Protein AF-C5T894-F1 (afdb_monomer)

Foldseek 3Di:
DDDDDDDDDDDDDDDDDDDDDDDDDPDPDDDDDDDDDDDDDDDDDPDPPPPPPPPFDWDFLVRLCVVPVVDDSVNVVVLVVQQAWDWDDDDPNDTDIDHGLPLVVQWDDDPPTIIGRPVSNVVSVVVVVVVVVVVVD

Organism: NCBI:txid573060

Solvent-accessible surface area (backbone atoms only — not comparable to full-atom values): 9338 Å² total; per-residue (Å²): 141,83,89,79,84,82,86,81,80,84,82,78,86,7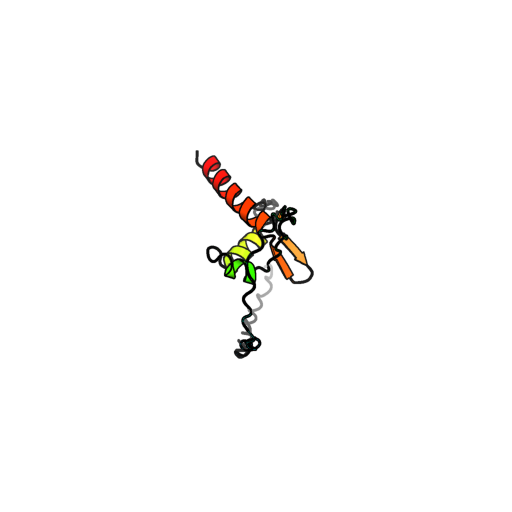9,86,78,78,88,78,88,78,76,94,81,88,83,88,88,84,87,79,84,86,87,83,80,94,77,93,77,85,90,74,91,72,89,68,82,74,73,82,71,75,80,78,84,54,72,30,40,57,67,56,44,22,70,76,41,70,92,39,49,53,67,56,50,51,52,51,60,66,40,15,49,69,41,80,44,83,66,58,95,86,46,83,44,74,43,79,37,74,68,53,48,80,29,50,46,78,58,88,96,44,59,32,34,33,54,66,54,45,52,58,49,52,60,50,49,62,51,53,58,52,64,77,73,109

Structure (mmCIF, N/CA/C/O backbone):
data_AF-C5T894-F1
#
_entry.id   AF-C5T894-F1
#
loop_
_atom_site.group_PDB
_atom_site.id
_atom_site.type_symbol
_atom_site.label_atom_id
_atom_site.label_alt_id
_atom_site.label_comp_id
_atom_site.label_asym_id
_atom_site.label_entity_id
_atom_site.label_seq_id
_atom_site.pdbx_PDB_ins_code
_atom_site.Cartn_x
_atom_site.Cartn_y
_atom_site.Cartn_z
_atom_site.occupancy
_atom_site.B_iso_or_equiv
_atom_site.auth_seq_id
_atom_site.auth_comp_id
_atom_site.auth_asym_id
_atom_site.auth_atom_id
_atom_site.pdbx_PDB_model_num
ATOM 1 N N . MET A 1 1 ? 51.695 -33.304 -17.387 1.00 47.47 1 MET A N 1
ATOM 2 C CA . MET A 1 1 ? 51.042 -33.736 -16.132 1.00 47.47 1 MET A CA 1
ATOM 3 C C . MET A 1 1 ? 50.832 -32.488 -15.284 1.00 47.47 1 MET A C 1
ATOM 5 O O . MET A 1 1 ? 51.816 -31.880 -14.890 1.0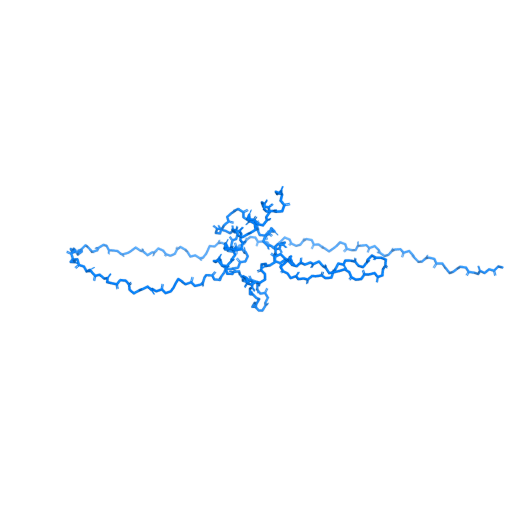0 47.47 1 MET A O 1
ATOM 9 N N . LYS A 1 2 ? 49.590 -32.013 -15.137 1.00 59.84 2 LYS A N 1
ATOM 10 C CA . LYS A 1 2 ? 49.247 -30.824 -14.337 1.00 59.84 2 LYS A CA 1
ATOM 11 C C . LYS A 1 2 ? 48.233 -31.264 -13.280 1.00 59.84 2 LYS A C 1
ATOM 13 O O . LYS A 1 2 ? 47.207 -31.837 -13.633 1.00 59.84 2 LYS A O 1
ATOM 18 N N . ASN A 1 3 ? 48.597 -31.071 -12.016 1.00 59.25 3 ASN A N 1
ATOM 19 C CA . ASN A 1 3 ? 47.867 -31.507 -10.827 1.00 59.25 3 ASN A CA 1
ATOM 20 C C . ASN A 1 3 ? 46.532 -30.761 -10.676 1.00 59.25 3 ASN A C 1
ATOM 22 O O . ASN A 1 3 ? 46.499 -29.535 -10.754 1.00 59.25 3 ASN A O 1
ATOM 26 N N . PHE A 1 4 ? 45.459 -31.504 -10.403 1.00 64.94 4 PHE A N 1
ATOM 27 C CA . PHE A 1 4 ? 44.174 -30.976 -9.939 1.00 64.94 4 PHE A CA 1
ATOM 28 C C . PHE A 1 4 ? 44.140 -31.018 -8.401 1.00 64.94 4 PHE A C 1
ATOM 30 O O . PHE A 1 4 ? 44.443 -32.074 -7.842 1.00 64.94 4 PHE A O 1
ATOM 37 N N . PRO A 1 5 ? 43.781 -29.932 -7.691 1.00 69.62 5 PRO A N 1
ATOM 38 C CA . PRO A 1 5 ? 43.542 -30.011 -6.255 1.00 69.62 5 PRO A CA 1
ATOM 39 C C . PRO A 1 5 ? 42.190 -30.672 -5.948 1.00 69.62 5 PRO A C 1
ATOM 41 O O . PRO A 1 5 ? 41.197 -30.474 -6.649 1.00 69.62 5 PRO A O 1
ATOM 44 N N . ALA A 1 6 ? 42.194 -31.476 -4.886 1.00 63.34 6 ALA A N 1
ATOM 45 C CA . ALA A 1 6 ? 41.097 -32.313 -4.425 1.00 63.34 6 ALA A CA 1
ATOM 46 C C . ALA A 1 6 ? 39.875 -31.515 -3.936 1.00 63.34 6 ALA A C 1
ATOM 48 O O . ALA A 1 6 ? 39.988 -30.466 -3.304 1.00 63.34 6 ALA A O 1
ATOM 49 N N . ILE A 1 7 ? 38.701 -32.075 -4.223 1.00 58.69 7 ILE A N 1
ATOM 50 C CA . ILE A 1 7 ? 37.374 -31.621 -3.806 1.00 58.69 7 ILE A CA 1
ATOM 51 C C . ILE A 1 7 ? 37.174 -31.980 -2.326 1.00 58.69 7 ILE A C 1
ATOM 53 O O . ILE A 1 7 ? 37.214 -33.156 -1.968 1.00 58.69 7 ILE A O 1
ATOM 57 N N . SER A 1 8 ? 36.926 -30.984 -1.474 1.00 67.38 8 SER A N 1
ATOM 58 C CA . SER A 1 8 ? 36.488 -31.205 -0.088 1.00 67.38 8 SER A CA 1
ATOM 59 C C . SER A 1 8 ? 34.987 -31.533 -0.029 1.00 67.38 8 SER A C 1
ATOM 61 O O . SER A 1 8 ? 34.207 -30.911 -0.757 1.00 67.38 8 SER A O 1
ATOM 63 N N . PRO A 1 9 ? 34.549 -32.471 0.833 1.00 62.12 9 PRO A N 1
ATOM 64 C CA . PRO A 1 9 ? 33.152 -32.880 0.925 1.00 62.12 9 PRO A CA 1
ATOM 65 C C . PRO A 1 9 ? 32.267 -31.882 1.685 1.00 62.12 9 PRO A C 1
ATOM 67 O O . PRO A 1 9 ? 32.702 -31.148 2.573 1.00 62.12 9 PRO A O 1
ATOM 70 N N . ALA A 1 10 ? 30.989 -31.910 1.307 1.00 57.84 10 ALA A N 1
ATOM 71 C CA . ALA A 1 10 ? 29.885 -31.117 1.822 1.00 57.84 10 ALA A CA 1
ATOM 72 C C . ALA A 1 10 ? 29.720 -31.211 3.349 1.00 57.84 10 ALA A C 1
ATOM 74 O O . ALA A 1 10 ? 29.626 -32.301 3.913 1.00 57.84 10 ALA A O 1
ATOM 75 N N . VAL A 1 11 ? 29.597 -30.053 4.004 1.00 56.09 11 VAL A N 1
ATOM 76 C CA . VAL A 1 11 ? 29.178 -29.970 5.406 1.00 56.09 11 VAL A CA 1
ATOM 77 C C . VAL A 1 11 ? 27.653 -29.943 5.464 1.00 56.09 11 VAL A C 1
ATOM 79 O O . VAL A 1 11 ? 26.983 -29.112 4.853 1.00 56.09 11 VAL A O 1
ATOM 82 N N . HIS A 1 12 ? 27.144 -30.922 6.197 1.00 52.75 12 HIS A N 1
ATOM 83 C CA . HIS A 1 12 ? 25.755 -31.275 6.406 1.00 52.75 12 HIS A CA 1
ATOM 84 C C . HIS A 1 12 ? 24.927 -30.126 7.003 1.00 52.75 12 HIS A C 1
ATOM 86 O O . HIS A 1 12 ? 25.318 -29.469 7.968 1.00 52.75 12 HIS A O 1
ATOM 92 N N . LEU A 1 13 ? 23.737 -29.942 6.434 1.00 55.44 13 LEU A N 1
ATOM 93 C CA . LEU A 1 13 ? 22.672 -29.060 6.894 1.00 55.44 13 LEU A CA 1
ATOM 94 C C . LEU A 1 13 ? 22.281 -29.444 8.335 1.00 55.44 13 LEU A C 1
ATOM 96 O O . LEU A 1 13 ? 21.774 -30.544 8.571 1.00 55.44 13 LEU A O 1
ATOM 100 N N . SER A 1 14 ? 22.518 -28.566 9.313 1.00 51.84 14 SER A N 1
ATOM 101 C CA . SER A 1 14 ? 22.000 -28.756 10.669 1.00 51.84 14 SER A CA 1
ATOM 102 C C . SER A 1 14 ? 20.593 -28.165 10.768 1.00 51.84 14 SER A C 1
ATOM 104 O O . SER A 1 14 ? 20.362 -26.956 10.751 1.00 51.84 14 SER A O 1
ATOM 106 N N . SER A 1 15 ? 19.629 -29.080 10.835 1.00 57.22 15 SER A N 1
ATOM 107 C CA . SER A 1 15 ? 18.243 -28.851 11.233 1.00 57.22 15 SER A CA 1
ATOM 108 C C . SER A 1 15 ? 18.199 -28.114 12.573 1.00 57.22 15 SER A C 1
ATOM 110 O O . SER A 1 15 ? 18.483 -28.709 13.614 1.00 57.22 15 SER A O 1
ATOM 112 N N . ARG A 1 16 ? 17.808 -26.834 12.567 1.00 44.84 16 ARG A N 1
ATOM 113 C CA . ARG A 1 16 ? 17.480 -26.118 13.802 1.00 44.84 16 ARG A CA 1
ATOM 114 C C . ARG A 1 16 ? 15.990 -26.244 14.097 1.00 44.84 16 ARG A C 1
ATOM 116 O O . ARG A 1 16 ? 15.130 -25.901 13.291 1.00 44.84 16 ARG A O 1
ATOM 123 N N . CYS A 1 17 ? 15.755 -26.806 15.270 1.00 42.41 17 CYS A N 1
ATOM 124 C CA . CYS A 1 17 ? 14.506 -27.243 15.855 1.00 42.41 17 CYS A CA 1
ATOM 125 C C . CYS A 1 17 ? 13.371 -26.213 15.775 1.00 42.41 17 CYS A C 1
ATOM 127 O O . CYS A 1 17 ? 13.531 -25.039 16.105 1.00 42.41 17 CYS A O 1
ATOM 129 N N . ARG A 1 18 ? 12.193 -26.726 15.411 1.00 46.78 18 ARG A N 1
ATOM 130 C CA . ARG A 1 18 ? 10.879 -26.126 15.644 1.00 46.78 18 ARG A CA 1
ATOM 131 C C . ARG A 1 18 ? 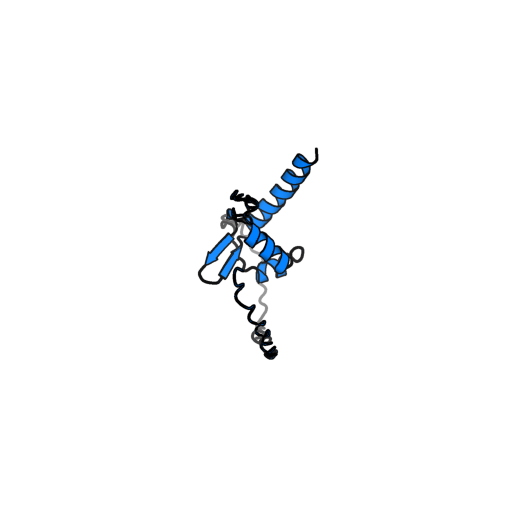10.662 -26.034 17.157 1.00 46.78 18 ARG A C 1
ATOM 133 O O . ARG A 1 18 ? 10.513 -27.064 17.806 1.00 46.78 18 ARG A O 1
ATOM 140 N N . THR A 1 19 ? 10.621 -24.833 17.718 1.00 51.88 19 THR A N 1
ATOM 141 C CA . THR A 1 19 ? 10.041 -24.622 19.047 1.00 51.88 19 THR A CA 1
ATOM 142 C C . THR A 1 19 ? 8.588 -24.200 18.879 1.00 51.88 19 THR A C 1
ATOM 144 O O . THR A 1 19 ? 8.273 -23.119 18.386 1.00 51.88 19 THR A O 1
ATOM 147 N N . ALA A 1 20 ? 7.689 -25.109 19.254 1.00 51.38 20 ALA A N 1
ATOM 148 C CA . ALA A 1 20 ? 6.281 -24.825 19.462 1.00 51.38 20 ALA A CA 1
ATOM 149 C C . ALA A 1 20 ? 6.150 -23.928 20.703 1.00 51.38 20 ALA A C 1
ATOM 151 O O . ALA A 1 20 ? 6.338 -24.375 21.831 1.00 51.38 20 ALA A O 1
ATOM 152 N N . GLY A 1 21 ? 5.888 -22.641 20.482 1.00 46.03 21 GLY A N 1
ATOM 153 C CA . GLY A 1 21 ? 5.642 -21.653 21.528 1.00 46.03 21 GLY A CA 1
ATOM 154 C C . GLY A 1 21 ? 4.152 -21.378 21.669 1.00 46.03 21 GLY A C 1
ATOM 155 O O . GLY A 1 21 ? 3.639 -20.473 21.025 1.00 46.03 21 GLY A O 1
ATOM 156 N N . SER A 1 22 ? 3.506 -22.223 22.470 1.00 50.91 22 SER A N 1
ATOM 157 C CA . SER A 1 22 ? 2.335 -21.992 23.322 1.00 50.91 22 SER A CA 1
ATOM 158 C C . SER A 1 22 ? 1.371 -20.846 22.972 1.00 50.91 22 SER A C 1
ATOM 160 O O . SER A 1 22 ? 1.668 -19.657 23.087 1.00 50.91 22 SER A O 1
ATOM 162 N N . SER A 1 23 ? 0.145 -21.257 22.661 1.00 57.06 23 SER A N 1
ATOM 163 C CA . SER A 1 23 ? -1.080 -20.471 22.712 1.00 57.06 23 SER A CA 1
ATOM 164 C C . SER A 1 23 ? -1.331 -19.905 24.114 1.00 57.06 23 SER A C 1
ATOM 166 O O . SER A 1 23 ? -1.643 -20.668 25.023 1.00 57.06 23 SER A O 1
ATOM 168 N N . ALA A 1 24 ? -1.269 -18.584 24.278 1.00 58.44 24 ALA A N 1
ATOM 169 C CA . ALA A 1 24 ? -1.968 -17.867 25.353 1.00 58.44 24 ALA A CA 1
ATOM 170 C C . ALA A 1 24 ? -1.854 -16.344 25.161 1.00 58.44 24 ALA A C 1
ATOM 172 O O . ALA A 1 24 ? -1.178 -15.670 25.928 1.00 58.44 24 ALA A O 1
ATOM 173 N N . PHE A 1 25 ? -2.488 -15.777 24.132 1.00 46.69 25 PHE A N 1
ATOM 174 C CA . PHE A 1 25 ? -2.652 -14.313 24.043 1.00 46.69 25 PHE A CA 1
ATOM 175 C C . PHE A 1 25 ? -4.033 -13.889 23.521 1.00 46.69 25 PHE A C 1
ATOM 177 O O . PHE A 1 25 ? -4.200 -12.822 22.943 1.00 46.69 25 PHE A O 1
ATOM 184 N N . PHE A 1 26 ? -5.050 -14.713 23.771 1.00 49.22 26 PHE A N 1
ATOM 185 C CA . PHE A 1 26 ? -6.445 -14.286 23.736 1.00 49.22 26 PHE A CA 1
ATOM 186 C C . PHE A 1 26 ? -7.001 -14.441 25.140 1.00 49.22 26 PHE A C 1
ATOM 188 O O . PHE A 1 26 ? -7.149 -15.572 25.591 1.00 49.22 26 PHE A O 1
ATOM 195 N N . SER A 1 27 ? -7.241 -13.319 25.822 1.00 53.56 27 SER A N 1
ATOM 196 C CA . SER A 1 27 ? -8.302 -13.104 26.827 1.00 53.56 27 SER A CA 1
ATOM 197 C C . SER A 1 27 ? -7.963 -11.881 27.675 1.00 53.56 27 SER A C 1
ATOM 199 O O . SER A 1 27 ? -7.746 -11.972 28.879 1.00 53.56 27 SER A O 1
ATOM 201 N N . PHE A 1 28 ? -7.897 -10.706 27.054 1.00 57.28 28 PHE A N 1
AT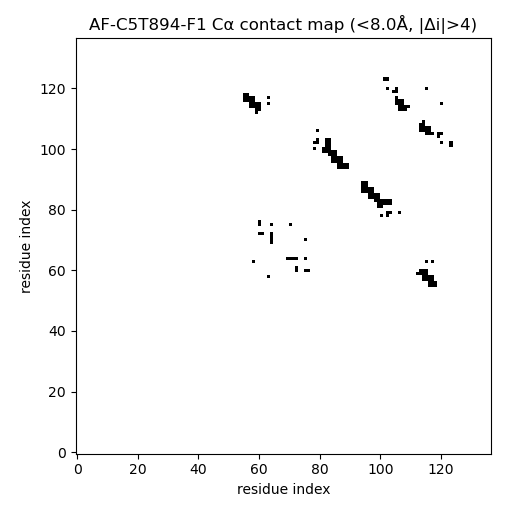OM 202 C CA . PHE A 1 28 ? -7.944 -9.473 27.829 1.00 57.28 28 PHE A CA 1
ATOM 203 C C . PHE A 1 28 ? -8.680 -8.402 27.041 1.00 57.28 28 PHE A C 1
ATOM 205 O O . PHE A 1 28 ? -8.067 -7.683 26.260 1.00 57.28 28 PHE A O 1
ATOM 212 N N . LEU A 1 29 ? -10.009 -8.393 27.204 1.00 60.22 29 LEU A N 1
ATOM 213 C CA . LEU A 1 29 ? -10.908 -7.227 27.256 1.00 60.22 29 LEU A CA 1
ATOM 214 C C . LEU A 1 29 ? -12.346 -7.662 26.929 1.00 60.22 29 LEU A C 1
ATOM 216 O O . LEU A 1 29 ? -12.885 -7.379 25.866 1.00 60.22 29 LEU A O 1
ATOM 220 N N . GLN A 1 30 ? -12.995 -8.319 27.888 1.00 55.03 30 GLN A N 1
ATOM 221 C CA . GLN A 1 30 ? -14.445 -8.208 28.048 1.00 55.03 30 GLN A CA 1
ATOM 222 C C . GLN A 1 30 ? -14.721 -7.831 29.500 1.00 55.03 30 GLN A C 1
ATOM 224 O O . GLN A 1 30 ? -15.081 -8.655 30.334 1.00 55.03 30 GLN A O 1
ATOM 229 N N . LYS A 1 31 ? -14.481 -6.555 29.816 1.00 46.97 31 LYS A N 1
ATOM 230 C CA . LYS A 1 31 ? -15.061 -5.928 31.001 1.00 46.97 31 LYS A CA 1
ATOM 231 C C . LYS A 1 31 ? -16.328 -5.218 30.531 1.00 46.97 31 LYS A C 1
ATOM 233 O O . LYS A 1 31 ? -16.275 -4.242 29.792 1.00 46.97 31 LYS A O 1
ATOM 238 N N . THR A 1 32 ? -17.448 -5.800 30.924 1.00 53.91 32 THR A N 1
ATOM 239 C CA . THR A 1 32 ? -18.824 -5.348 30.737 1.00 53.91 32 THR A CA 1
ATOM 240 C C . THR A 1 32 ? -19.015 -3.899 31.183 1.00 53.91 32 THR A C 1
ATOM 242 O O . THR A 1 32 ? -18.705 -3.572 32.329 1.00 53.91 32 THR A O 1
ATOM 245 N N . ASN A 1 33 ? -19.583 -3.058 30.318 1.00 54.56 33 ASN A N 1
ATOM 246 C CA . ASN A 1 33 ? -20.108 -1.750 30.697 1.00 54.56 33 ASN A CA 1
ATOM 247 C C . ASN A 1 33 ? -21.639 -1.808 30.578 1.00 54.56 33 ASN A C 1
ATOM 249 O O . ASN A 1 33 ? -22.186 -1.695 29.485 1.00 54.56 33 ASN A O 1
ATOM 253 N N . GLN A 1 34 ? -22.308 -2.100 31.697 1.00 60.03 34 GLN A N 1
ATOM 254 C CA . GLN A 1 34 ? -23.765 -2.091 31.832 1.00 60.03 34 GLN A CA 1
ATOM 255 C C . GLN A 1 34 ? -24.165 -1.057 32.885 1.00 60.03 34 GLN A C 1
ATOM 257 O O . GLN A 1 34 ? -24.163 -1.387 34.063 1.00 60.03 34 GLN A O 1
ATOM 262 N N . LEU A 1 35 ? -24.513 0.152 32.445 1.00 50.50 35 LEU A N 1
ATOM 263 C CA . LEU A 1 35 ? -25.388 1.148 33.088 1.00 50.50 35 LEU A CA 1
ATOM 264 C C . LEU A 1 35 ? -25.836 2.037 31.912 1.00 50.50 35 LEU A C 1
ATOM 266 O O . LEU A 1 35 ? -24.991 2.532 31.179 1.00 50.50 35 LEU A O 1
ATOM 270 N N . GLY A 1 36 ? -27.100 2.169 31.531 1.00 45.94 36 GLY A N 1
ATOM 271 C CA . GLY A 1 36 ? -28.269 2.525 32.322 1.00 45.94 36 GLY A CA 1
ATOM 272 C C . GLY A 1 36 ? -29.035 3.530 31.456 1.00 45.94 36 GLY A C 1
ATOM 273 O O . GLY A 1 36 ? -28.508 4.592 31.131 1.00 45.94 36 GLY A O 1
ATOM 274 N N . GLY A 1 37 ? -30.219 3.145 30.982 1.00 54.16 37 GLY A N 1
ATOM 275 C CA . GLY A 1 37 ? -31.022 3.956 30.073 1.00 54.16 37 GLY A CA 1
ATOM 276 C C . GLY A 1 37 ? -31.582 5.203 30.754 1.00 54.16 37 GLY A C 1
ATOM 277 O O . GLY A 1 37 ? -32.150 5.125 31.842 1.00 54.16 37 GLY A O 1
ATOM 278 N N . ARG A 1 38 ? -31.473 6.341 30.071 1.00 46.31 38 ARG A N 1
ATOM 279 C CA . ARG A 1 38 ? -32.303 7.521 30.303 1.00 46.31 38 ARG A CA 1
ATOM 280 C C . ARG A 1 38 ? -32.755 8.042 28.944 1.00 46.31 38 ARG A C 1
ATOM 282 O O . ARG A 1 38 ? -31.935 8.475 28.141 1.00 46.31 38 ARG A O 1
ATOM 289 N N . ALA A 1 39 ? -34.051 7.916 28.680 1.00 54.22 39 ALA A N 1
ATOM 290 C CA . ALA A 1 39 ? -34.705 8.535 27.540 1.00 54.22 39 ALA A CA 1
ATOM 291 C C . ALA A 1 39 ? -34.919 10.023 27.850 1.00 54.22 39 ALA A C 1
ATOM 293 O O . ALA A 1 39 ? -35.482 10.352 28.891 1.00 54.22 39 ALA A O 1
ATOM 294 N N . GLU A 1 40 ? -34.482 10.898 26.948 1.00 59.84 40 GLU A N 1
ATOM 295 C CA . GLU A 1 40 ? -34.839 12.319 26.917 1.00 59.84 40 GLU A CA 1
ATOM 296 C C . GLU A 1 40 ? -35.345 12.647 25.494 1.00 59.84 40 GLU A C 1
ATOM 298 O O . GLU A 1 40 ? -34.798 12.118 24.517 1.00 59.84 40 GLU A O 1
ATOM 303 N N . PRO A 1 41 ? -36.420 13.445 25.360 1.00 62.12 41 PRO A N 1
ATOM 304 C CA . PRO A 1 41 ? -37.131 13.661 24.104 1.00 62.12 41 PRO A CA 1
ATOM 305 C C . PRO A 1 41 ? -36.411 14.607 23.133 1.00 62.12 41 PRO A C 1
ATOM 307 O O . PRO A 1 41 ? -35.764 15.585 23.507 1.00 62.12 41 PRO A O 1
ATOM 310 N N . ALA A 1 42 ? -36.588 14.293 21.849 1.00 59.09 42 ALA A N 1
ATOM 311 C CA . ALA A 1 42 ? -35.999 14.945 20.691 1.00 59.09 42 ALA A CA 1
ATOM 312 C C . ALA A 1 42 ? -36.294 16.453 20.624 1.00 59.09 42 ALA A C 1
ATOM 314 O O . ALA A 1 42 ? -37.427 16.871 20.395 1.00 59.09 42 ALA A O 1
ATOM 315 N N . THR A 1 43 ? -35.239 17.262 20.719 1.00 43.97 43 THR A N 1
ATOM 316 C CA . THR A 1 43 ? -35.223 18.620 20.167 1.00 43.97 43 THR A CA 1
ATOM 317 C C . THR A 1 43 ? -34.333 18.597 18.932 1.00 43.97 43 THR A C 1
ATOM 319 O O . THR A 1 43 ? -33.132 18.328 19.016 1.00 43.97 43 THR A O 1
ATOM 322 N N . ALA A 1 44 ? -34.957 18.803 17.771 1.00 56.47 44 ALA A N 1
ATOM 323 C CA . ALA A 1 44 ? -34.322 18.799 16.462 1.00 56.47 44 ALA A CA 1
ATOM 324 C C . ALA A 1 44 ? -33.175 19.818 16.419 1.00 56.47 44 ALA A C 1
ATOM 326 O O . ALA A 1 44 ? -33.387 21.025 16.330 1.00 56.47 44 ALA A O 1
ATOM 327 N N . SER A 1 45 ? -31.950 19.304 16.499 1.00 56.06 45 SER A N 1
ATOM 328 C CA . SER A 1 45 ? -30.730 20.075 16.306 1.00 56.06 45 SER A CA 1
ATOM 329 C C . SER A 1 45 ? -30.332 19.924 14.845 1.00 56.06 45 SER A C 1
ATOM 331 O O . SER A 1 45 ? -29.826 18.881 14.437 1.00 56.06 45 SER A O 1
ATOM 333 N N . THR A 1 46 ? -30.591 20.954 14.042 1.00 57.97 46 THR A N 1
ATOM 334 C CA . THR A 1 46 ? -29.993 21.104 12.711 1.00 57.97 46 THR A CA 1
ATOM 335 C C . THR A 1 46 ? -28.499 21.349 12.908 1.00 57.97 46 THR A C 1
ATOM 337 O O . THR A 1 46 ? -28.034 22.484 12.974 1.00 57.97 46 THR A O 1
ATOM 340 N N . THR A 1 47 ? -27.739 20.274 13.096 1.00 52.03 47 THR A N 1
ATOM 341 C CA . THR A 1 47 ? -26.284 20.329 13.174 1.00 52.03 47 THR A CA 1
ATOM 342 C C . THR A 1 47 ? -25.759 20.396 11.749 1.00 52.03 47 THR A C 1
ATOM 344 O O . THR A 1 47 ? -25.776 19.407 11.021 1.00 52.03 47 THR A O 1
ATOM 347 N N . ALA A 1 48 ? -25.300 21.577 11.337 1.00 56.22 48 ALA A N 1
ATOM 348 C CA . ALA A 1 48 ? -24.367 21.691 10.229 1.00 56.22 48 ALA A CA 1
ATOM 349 C C . ALA A 1 48 ? -23.125 20.871 10.610 1.00 56.22 48 ALA A C 1
ATOM 351 O O . ALA A 1 48 ? -22.312 21.299 11.430 1.00 56.22 48 ALA A O 1
ATOM 352 N N . PHE A 1 49 ? -23.041 19.642 10.100 1.00 59.75 49 PHE A N 1
ATOM 353 C CA . PHE A 1 49 ? -21.889 18.773 10.286 1.00 59.75 49 PHE A CA 1
ATOM 354 C C . PHE A 1 49 ? -20.706 19.440 9.590 1.00 59.75 49 PHE A C 1
ATOM 356 O O . PHE A 1 49 ? -20.590 19.405 8.368 1.00 59.75 49 PHE A O 1
ATOM 363 N N . ALA A 1 50 ? -19.846 20.090 10.371 1.00 61.59 50 ALA A N 1
ATOM 364 C CA . ALA A 1 50 ? -18.511 20.435 9.920 1.00 61.59 50 ALA A CA 1
ATOM 365 C C . ALA A 1 50 ? -17.871 19.142 9.402 1.00 61.59 50 ALA A C 1
ATOM 367 O O . ALA A 1 50 ? -17.780 18.168 10.153 1.00 61.59 50 ALA A O 1
ATOM 368 N N . GLU A 1 51 ? -17.506 19.101 8.119 1.00 61.62 51 GLU A N 1
ATOM 369 C CA . GLU A 1 51 ? -16.856 17.939 7.521 1.00 61.62 51 GLU A CA 1
ATOM 370 C C . GLU A 1 51 ? -15.515 17.711 8.222 1.00 61.62 51 GLU A C 1
ATOM 372 O O . GLU A 1 51 ? -14.499 18.332 7.912 1.00 61.62 51 GLU A O 1
ATOM 377 N N . ILE A 1 52 ? -15.522 16.838 9.229 1.00 73.44 52 ILE A N 1
ATOM 378 C CA . ILE A 1 52 ? -14.303 16.331 9.842 1.00 73.44 52 ILE A CA 1
ATOM 379 C C . ILE A 1 52 ? -13.568 15.605 8.713 1.00 73.44 52 ILE A C 1
ATOM 381 O O . ILE A 1 52 ? -14.146 14.680 8.130 1.00 73.44 52 ILE A O 1
ATOM 385 N N . PRO A 1 53 ? -12.328 16.004 8.369 1.00 67.00 53 PRO A N 1
ATOM 386 C CA . PRO A 1 53 ? -11.598 15.340 7.305 1.00 67.00 53 PRO A CA 1
ATOM 387 C C . PRO A 1 53 ? -11.520 13.845 7.637 1.00 67.00 53 PRO A C 1
ATOM 389 O O . PRO A 1 53 ? -11.256 13.493 8.793 1.00 67.00 53 PRO A O 1
ATOM 392 N N . PRO A 1 54 ? -11.776 12.958 6.660 1.00 68.44 54 PRO A N 1
ATOM 393 C CA . PRO A 1 54 ? -11.828 11.528 6.915 1.00 68.44 54 PRO A CA 1
ATOM 394 C C . PRO A 1 54 ? -10.508 11.090 7.546 1.00 68.44 54 PRO A C 1
ATOM 396 O O . PRO A 1 54 ? -9.433 11.315 6.984 1.00 68.44 54 PRO A O 1
ATOM 399 N N . ALA A 1 55 ? -10.587 10.505 8.742 1.00 75.38 55 ALA A N 1
ATOM 400 C CA . ALA A 1 55 ? -9.413 10.092 9.491 1.00 75.38 55 ALA A CA 1
ATOM 401 C C . ALA A 1 55 ? -8.577 9.118 8.644 1.00 75.38 55 ALA A C 1
ATOM 403 O O . ALA A 1 55 ? -9.034 8.030 8.284 1.00 75.38 55 ALA A O 1
ATOM 404 N N . ILE A 1 56 ? -7.345 9.515 8.306 1.00 75.94 56 ILE A N 1
ATOM 405 C CA . ILE A 1 56 ? -6.431 8.665 7.538 1.00 75.94 56 ILE A CA 1
ATOM 406 C C . ILE A 1 56 ? -6.147 7.416 8.367 1.00 75.94 56 ILE A C 1
ATOM 408 O O . ILE A 1 56 ? -5.540 7.481 9.439 1.00 75.94 56 ILE A O 1
ATOM 412 N N . THR A 1 57 ? -6.591 6.270 7.859 1.00 90.50 57 THR A N 1
ATOM 413 C CA . THR A 1 57 ? -6.517 5.009 8.588 1.00 90.50 57 THR A CA 1
ATOM 414 C C . THR A 1 57 ? -5.260 4.254 8.159 1.00 90.50 57 THR A C 1
ATOM 416 O O . THR A 1 57 ? -5.222 3.599 7.119 1.00 90.50 57 THR A O 1
ATOM 419 N N . TRP A 1 58 ? -4.200 4.378 8.962 1.00 95.62 58 TRP A N 1
ATOM 420 C CA . TRP A 1 58 ? -2.962 3.617 8.790 1.00 95.62 58 TRP A CA 1
ATOM 421 C C . TRP A 1 58 ? -3.101 2.244 9.446 1.00 95.62 58 TRP A C 1
ATOM 423 O O . TRP A 1 58 ? -3.153 2.136 10.672 1.00 95.62 58 TRP A O 1
ATOM 433 N N . LEU A 1 59 ? -3.125 1.190 8.636 1.00 96.44 59 LEU A N 1
ATOM 434 C CA . LEU A 1 59 ? -3.317 -0.184 9.093 1.00 96.44 59 LEU A CA 1
ATOM 435 C C . LEU A 1 59 ? -2.025 -0.988 8.971 1.00 96.44 59 LEU A C 1
ATOM 437 O O . LEU A 1 59 ? -1.245 -0.834 8.034 1.00 96.44 59 LEU A O 1
ATOM 441 N N . THR A 1 60 ? -1.786 -1.889 9.918 1.00 97.25 60 THR A N 1
ATOM 442 C CA . THR A 1 60 ? -0.762 -2.928 9.736 1.00 97.25 60 THR A CA 1
ATOM 443 C C . THR A 1 60 ? -1.228 -3.969 8.718 1.00 97.25 60 THR A C 1
ATOM 445 O O . THR A 1 60 ? -2.424 -4.130 8.496 1.00 97.25 60 THR A O 1
ATOM 448 N N . VAL A 1 61 ? -0.293 -4.740 8.156 1.00 97.12 61 VAL A N 1
ATOM 449 C CA . VAL A 1 61 ? -0.609 -5.830 7.209 1.00 97.12 61 VAL A CA 1
ATOM 450 C C . VAL A 1 61 ? -1.665 -6.798 7.764 1.00 97.12 61 VAL A C 1
ATOM 452 O O . VAL A 1 61 ? -2.590 -7.164 7.047 1.00 97.12 61 VAL A O 1
ATOM 455 N N . ALA A 1 62 ? -1.562 -7.161 9.046 1.00 96.75 62 ALA A N 1
ATOM 456 C CA . ALA A 1 62 ? -2.519 -8.048 9.707 1.00 96.75 62 ALA A CA 1
ATOM 457 C C . ALA A 1 62 ? -3.914 -7.412 9.820 1.00 96.75 62 ALA A C 1
ATOM 459 O O . ALA A 1 62 ? -4.916 -8.035 9.490 1.00 96.75 62 ALA A O 1
ATOM 460 N N . GLN A 1 63 ? -3.987 -6.141 10.228 1.00 96.62 63 GLN A N 1
ATOM 461 C CA . GLN A 1 63 ? -5.261 -5.417 10.323 1.00 96.62 63 GLN A CA 1
ATOM 462 C C . GLN A 1 63 ? -5.915 -5.221 8.951 1.00 96.62 63 GLN A C 1
ATOM 464 O O . GLN A 1 63 ? -7.130 -5.349 8.834 1.00 96.62 63 GLN A O 1
ATOM 469 N N . MET A 1 64 ? -5.115 -4.954 7.915 1.00 96.94 64 MET A N 1
ATOM 470 C CA . MET A 1 64 ? -5.592 -4.821 6.540 1.00 96.94 64 MET A CA 1
ATOM 471 C C . MET A 1 64 ? -6.212 -6.130 6.038 1.00 96.94 64 MET A C 1
ATOM 473 O O . MET A 1 64 ? -7.295 -6.101 5.469 1.00 96.94 64 MET A O 1
ATOM 477 N N . ALA A 1 65 ? -5.570 -7.272 6.306 1.00 97.38 65 ALA A N 1
ATOM 478 C CA . ALA A 1 65 ? -6.085 -8.588 5.924 1.00 97.38 65 ALA A CA 1
ATOM 479 C C . ALA A 1 65 ? -7.382 -8.961 6.664 1.00 97.38 65 ALA A C 1
ATOM 481 O O . ALA A 1 65 ? -8.268 -9.581 6.086 1.00 97.38 65 ALA A O 1
ATOM 482 N N . VAL A 1 66 ? -7.518 -8.564 7.936 1.00 96.81 66 VAL A N 1
ATOM 483 C CA . VAL A 1 66 ? -8.759 -8.769 8.705 1.00 96.81 66 VAL A CA 1
ATOM 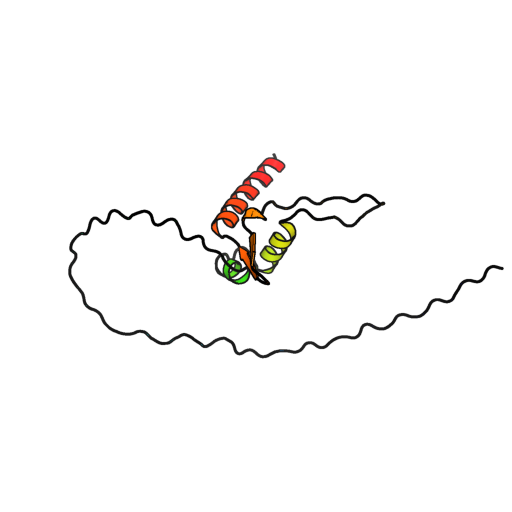484 C C . VAL A 1 66 ? -9.894 -7.899 8.166 1.00 96.81 66 VAL A C 1
ATOM 486 O O . VAL A 1 66 ? -11.026 -8.363 8.064 1.00 96.81 66 VAL A O 1
ATOM 489 N N . LYS A 1 67 ? -9.602 -6.640 7.821 1.00 96.19 67 LYS A N 1
ATOM 490 C CA . LYS A 1 67 ? -10.607 -5.697 7.316 1.00 96.19 67 LYS A CA 1
ATOM 491 C C . LYS A 1 67 ? -11.038 -6.020 5.884 1.00 96.19 67 LYS A C 1
ATOM 493 O O . LYS A 1 67 ? -12.216 -5.907 5.565 1.00 96.19 67 LYS A O 1
ATOM 498 N N . HIS A 1 68 ? -10.094 -6.450 5.049 1.00 95.88 68 HIS A N 1
ATOM 499 C CA . HIS A 1 68 ? -10.309 -6.774 3.642 1.00 95.88 68 HIS A CA 1
ATOM 500 C C . HIS A 1 68 ? -9.925 -8.235 3.361 1.00 95.88 68 HIS A C 1
ATOM 502 O O . HIS A 1 68 ? -8.812 -8.503 2.897 1.00 95.88 68 HIS A O 1
ATOM 508 N N . PRO A 1 69 ? -10.842 -9.195 3.593 1.00 95.06 69 PRO A N 1
ATOM 509 C CA . PRO A 1 69 ? -10.539 -10.626 3.502 1.00 95.06 69 PRO A CA 1
ATOM 510 C C . PRO A 1 69 ? -10.223 -11.103 2.076 1.00 95.06 69 PRO A C 1
ATOM 512 O O . PRO A 1 69 ? -9.712 -12.206 1.899 1.00 95.06 69 PRO A O 1
ATOM 515 N N . ALA A 1 70 ? -10.481 -10.273 1.059 1.00 95.88 70 ALA A N 1
ATOM 516 C CA . ALA A 1 70 ? -10.062 -10.526 -0.318 1.00 95.88 70 ALA A CA 1
ATOM 517 C C . ALA A 1 70 ? -8.531 -10.637 -0.467 1.00 95.88 70 ALA A C 1
ATOM 519 O O . ALA A 1 70 ? -8.053 -11.303 -1.385 1.00 95.88 70 ALA A O 1
ATOM 520 N N . TRP A 1 71 ? -7.753 -10.032 0.442 1.00 96.38 71 TRP A N 1
ATOM 521 C CA . TRP A 1 71 ? -6.295 -10.129 0.448 1.00 96.38 71 TRP A CA 1
ATOM 522 C C . TRP A 1 71 ? -5.783 -10.824 1.706 1.00 96.38 71 TRP A C 1
ATOM 524 O O . TRP A 1 71 ? -5.848 -10.305 2.817 1.00 96.38 71 TRP A O 1
ATOM 534 N N . SER A 1 72 ? -5.150 -11.980 1.512 1.00 97.50 72 SER A N 1
ATOM 535 C CA . SER A 1 72 ? -4.368 -12.631 2.565 1.00 97.50 72 SER A CA 1
ATOM 536 C C . SER A 1 72 ? -3.157 -11.780 2.983 1.00 97.50 72 SER A C 1
ATOM 538 O O . SER A 1 72 ? -2.604 -11.010 2.186 1.00 97.50 72 SER A O 1
ATOM 540 N N . GLU A 1 73 ? -2.647 -11.990 4.201 1.00 97.06 73 GLU A N 1
ATOM 541 C CA . GLU A 1 73 ? -1.385 -11.364 4.621 1.00 97.06 73 GLU A CA 1
ATOM 542 C C . GLU A 1 73 ? -0.232 -11.672 3.657 1.00 97.06 73 GLU A C 1
ATOM 544 O O . GLU A 1 73 ? 0.601 -10.806 3.391 1.00 97.06 73 GLU A O 1
ATOM 549 N N . ASN A 1 74 ? -0.169 -12.899 3.130 1.00 97.88 74 ASN A N 1
ATOM 550 C CA . ASN A 1 74 ? 0.897 -13.312 2.222 1.00 97.88 74 ASN A CA 1
ATOM 551 C C . ASN A 1 74 ? 0.842 -12.530 0.902 1.00 97.88 74 ASN A C 1
ATOM 553 O O . ASN A 1 74 ? 1.864 -12.017 0.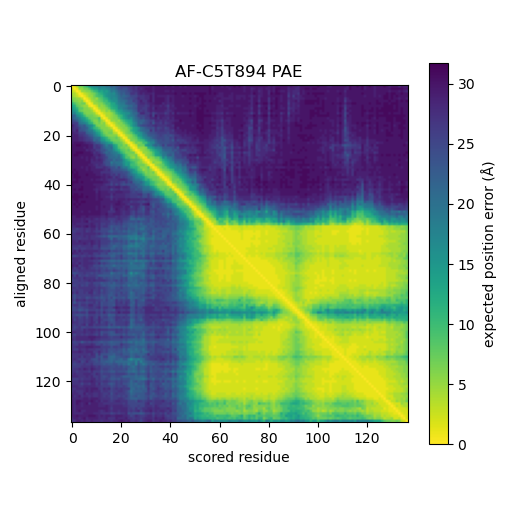448 1.00 97.88 74 ASN A O 1
ATOM 557 N N . SER A 1 75 ? -0.354 -12.367 0.325 1.00 96.75 75 SER A N 1
ATOM 558 C CA . SER A 1 75 ? -0.540 -11.542 -0.875 1.00 96.75 75 SER A CA 1
ATOM 559 C C . SER A 1 75 ? -0.174 -10.080 -0.624 1.00 96.75 75 SER A C 1
ATOM 561 O O . SER A 1 75 ? 0.536 -9.492 -1.435 1.00 96.75 75 SER A O 1
ATOM 563 N N . LEU A 1 76 ? -0.556 -9.505 0.523 1.00 97.25 76 LEU A N 1
ATOM 564 C CA . LEU A 1 76 ? -0.165 -8.135 0.872 1.00 97.25 76 LEU A CA 1
ATOM 565 C C . LEU A 1 76 ? 1.356 -8.000 1.017 1.00 97.25 76 LEU A C 1
ATOM 567 O O . LEU A 1 76 ? 1.944 -7.049 0.507 1.00 97.25 76 LEU A O 1
ATOM 571 N N . ARG A 1 77 ? 2.029 -8.968 1.652 1.00 96.94 77 ARG A N 1
ATOM 572 C CA . ARG A 1 77 ? 3.500 -8.984 1.759 1.00 96.94 77 ARG A CA 1
ATOM 573 C C . ARG A 1 77 ? 4.170 -9.069 0.388 1.00 96.94 77 ARG A C 1
ATOM 575 O O . ARG A 1 77 ? 5.149 -8.360 0.163 1.00 96.94 77 ARG A O 1
ATOM 582 N N . ALA A 1 78 ? 3.635 -9.877 -0.525 1.00 96.62 78 ALA A N 1
ATOM 583 C CA . ALA A 1 78 ? 4.132 -9.967 -1.896 1.00 96.62 78 ALA A CA 1
ATOM 584 C C . ALA A 1 78 ? 3.967 -8.635 -2.651 1.00 96.62 78 ALA A C 1
ATOM 586 O O . ALA A 1 78 ? 4.911 -8.174 -3.294 1.00 96.62 78 ALA A O 1
ATOM 587 N N . LEU A 1 79 ? 2.817 -7.967 -2.507 1.00 96.06 79 LEU A N 1
ATOM 588 C CA . LEU 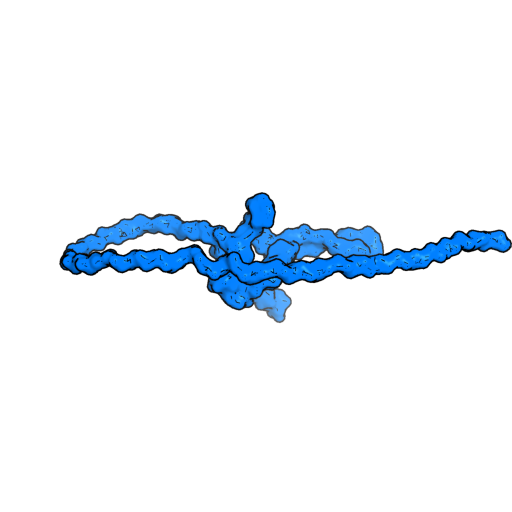A 1 79 ? 2.572 -6.643 -3.090 1.00 96.06 79 LEU A CA 1
ATOM 589 C C . LEU A 1 79 ? 3.508 -5.573 -2.518 1.00 96.06 79 LEU A C 1
ATOM 591 O O . LEU A 1 79 ? 4.056 -4.770 -3.271 1.00 96.06 79 LEU A O 1
ATOM 595 N N . ILE A 1 80 ? 3.745 -5.589 -1.204 1.00 96.12 80 ILE A N 1
ATOM 596 C CA . ILE A 1 80 ? 4.690 -4.684 -0.535 1.00 96.12 80 ILE A CA 1
ATOM 597 C C . ILE A 1 80 ? 6.111 -4.927 -1.042 1.00 96.12 80 ILE A C 1
ATOM 599 O O . ILE A 1 80 ? 6.846 -3.971 -1.293 1.00 96.12 80 ILE A O 1
ATOM 603 N N . PHE A 1 81 ? 6.519 -6.185 -1.206 1.00 95.06 81 PHE A N 1
ATOM 604 C CA . PHE A 1 81 ? 7.823 -6.517 -1.777 1.00 95.06 81 PHE A CA 1
ATOM 605 C C . PHE A 1 81 ? 7.948 -6.004 -3.216 1.00 95.06 81 PHE A C 1
ATOM 607 O O . PHE A 1 81 ? 8.989 -5.468 -3.591 1.00 95.06 81 PHE A O 1
ATOM 614 N N . ALA A 1 82 ? 6.868 -6.099 -3.993 1.00 94.69 82 ALA A N 1
ATOM 615 C CA . ALA A 1 82 ? 6.825 -5.632 -5.369 1.00 94.69 82 ALA A CA 1
ATOM 616 C C . ALA A 1 82 ? 6.598 -4.117 -5.532 1.00 94.69 82 ALA A C 1
ATOM 618 O O . ALA A 1 82 ? 6.530 -3.642 -6.665 1.00 94.69 82 ALA A O 1
ATOM 619 N N . SER A 1 83 ? 6.502 -3.364 -4.431 1.00 95.25 83 SER A N 1
ATOM 620 C CA . SER A 1 83 ? 6.156 -1.937 -4.457 1.00 95.25 83 SER A CA 1
ATOM 621 C C . SER A 1 83 ? 7.200 -1.034 -5.095 1.00 95.25 83 SER A C 1
ATOM 623 O O . SER A 1 83 ? 6.846 -0.045 -5.733 1.00 95.25 83 SER A O 1
ATOM 625 N N . LYS A 1 84 ? 8.478 -1.375 -4.929 1.00 92.75 84 LYS A N 1
ATOM 626 C CA . LYS A 1 84 ? 9.611 -0.579 -5.399 1.00 92.75 84 LYS A CA 1
ATOM 627 C C . LYS A 1 84 ? 10.327 -1.265 -6.551 1.00 92.75 84 LYS A C 1
ATOM 629 O O . LYS A 1 84 ? 10.316 -2.497 -6.655 1.00 92.75 84 LYS A O 1
ATOM 634 N N . ASP A 1 85 ? 11.000 -0.448 -7.350 1.00 93.75 85 ASP A N 1
ATOM 635 C CA . ASP A 1 85 ? 11.935 -0.918 -8.360 1.00 93.75 85 ASP A CA 1
ATOM 636 C C . ASP A 1 85 ? 13.013 -1.771 -7.700 1.00 93.75 85 ASP A C 1
ATOM 638 O O . ASP A 1 85 ? 13.545 -1.441 -6.633 1.00 93.75 85 ASP A O 1
ATOM 642 N N . ARG A 1 86 ? 13.307 -2.908 -8.323 1.00 91.94 86 ARG A N 1
ATOM 643 C CA . ARG A 1 86 ? 14.253 -3.878 -7.780 1.00 91.94 86 ARG A CA 1
ATOM 644 C C . ARG A 1 86 ? 15.168 -4.410 -8.861 1.00 91.94 86 ARG A C 1
ATOM 646 O O . ARG A 1 86 ? 14.760 -4.609 -10.003 1.00 91.94 86 ARG A O 1
ATOM 653 N N . VAL A 1 87 ? 16.409 -4.674 -8.476 1.00 90.31 87 VAL A N 1
ATOM 654 C CA . VAL A 1 87 ? 17.405 -5.266 -9.367 1.00 90.31 87 VAL A CA 1
ATOM 655 C C . VAL A 1 87 ? 17.035 -6.730 -9.599 1.00 90.31 87 VAL A C 1
ATOM 657 O O . VAL A 1 87 ? 16.867 -7.500 -8.651 1.00 90.31 87 VAL A O 1
ATOM 660 N N . ALA A 1 88 ? 16.862 -7.107 -10.863 1.00 86.88 88 ALA A N 1
ATOM 661 C CA . ALA A 1 88 ? 16.669 -8.492 -11.258 1.00 86.88 88 ALA A CA 1
ATOM 662 C C . ALA A 1 88 ? 17.958 -9.291 -11.051 1.00 86.88 88 ALA A C 1
ATOM 664 O O . ALA A 1 88 ? 19.062 -8.743 -11.027 1.00 86.88 88 ALA A O 1
ATOM 665 N N . ALA A 1 89 ? 17.829 -10.616 -10.993 1.00 85.38 89 ALA A N 1
ATOM 666 C CA . ALA A 1 89 ? 18.993 -11.485 -11.076 1.00 85.38 89 ALA A CA 1
ATOM 667 C C . ALA A 1 89 ? 19.771 -11.188 -12.369 1.00 85.38 89 ALA A C 1
ATOM 669 O O . ALA A 1 89 ? 19.205 -11.230 -13.466 1.00 85.38 89 ALA A O 1
ATOM 670 N N . VAL A 1 90 ? 21.065 -10.895 -12.228 1.00 84.62 90 VAL A N 1
ATOM 671 C CA . VAL A 1 90 ? 21.952 -10.629 -13.361 1.00 84.62 90 VAL A CA 1
ATOM 672 C C . VAL A 1 90 ? 22.019 -11.887 -14.218 1.00 84.62 90 VAL A C 1
ATOM 674 O O . VAL A 1 90 ? 22.464 -12.943 -13.771 1.00 84.62 90 VAL A O 1
ATOM 677 N N . ARG A 1 91 ? 21.570 -11.778 -15.467 1.00 79.50 91 ARG A N 1
ATOM 678 C CA . ARG A 1 91 ? 21.735 -12.822 -16.480 1.00 79.50 91 ARG A CA 1
ATOM 679 C C . ARG A 1 91 ? 22.636 -12.258 -17.570 1.00 79.50 91 ARG A C 1
ATOM 681 O O . ARG A 1 91 ? 22.370 -11.177 -18.080 1.00 79.50 91 ARG A O 1
ATOM 688 N N . LYS A 1 92 ? 23.705 -12.988 -17.911 1.00 82.12 92 LYS A N 1
ATOM 689 C CA . LYS A 1 92 ? 24.673 -12.619 -18.966 1.00 82.12 92 LYS A CA 1
ATOM 690 C C . LYS A 1 92 ? 25.375 -11.261 -18.758 1.00 82.12 92 LYS A C 1
ATOM 692 O O . LYS A 1 92 ? 25.723 -10.598 -19.724 1.00 82.12 92 LYS A O 1
ATOM 697 N N . GLY A 1 93 ? 25.583 -10.846 -17.507 1.00 80.44 93 GLY A N 1
ATOM 698 C CA . GLY A 1 93 ? 26.308 -9.610 -17.178 1.00 80.44 93 GLY A CA 1
ATOM 699 C C . GLY A 1 93 ? 25.499 -8.315 -17.315 1.00 80.44 93 GLY A C 1
ATOM 700 O O . GLY A 1 93 ? 26.013 -7.256 -16.973 1.00 80.44 93 GLY A O 1
ATOM 701 N N . THR A 1 94 ? 24.236 -8.374 -17.750 1.00 80.38 94 THR A N 1
ATOM 702 C CA . THR A 1 94 ? 23.362 -7.194 -17.836 1.00 80.38 94 THR A CA 1
ATOM 703 C C . THR A 1 94 ? 22.514 -7.059 -16.573 1.00 80.38 94 THR A C 1
ATOM 705 O O . THR A 1 94 ? 21.824 -7.998 -16.160 1.00 80.38 94 THR A O 1
ATOM 708 N N . GLN A 1 95 ? 22.562 -5.882 -15.950 1.00 80.81 95 GLN A N 1
ATOM 709 C CA . GLN A 1 95 ? 21.768 -5.559 -14.770 1.00 80.81 95 GLN A CA 1
ATOM 710 C C . GLN A 1 95 ? 20.386 -5.068 -15.222 1.00 80.81 95 GLN A C 1
ATOM 712 O O . GLN A 1 95 ? 20.244 -3.954 -15.712 1.00 80.81 95 GLN A O 1
ATOM 717 N N . ASN A 1 96 ? 19.371 -5.926 -15.102 1.00 87.75 96 ASN A N 1
ATOM 718 C CA . ASN A 1 96 ? 17.993 -5.570 -15.444 1.00 87.75 96 ASN A CA 1
ATOM 719 C C . ASN A 1 96 ? 17.270 -5.004 -14.217 1.00 87.75 96 ASN A C 1
ATOM 721 O O . ASN A 1 96 ? 17.400 -5.543 -13.117 1.00 87.75 96 ASN A O 1
ATOM 725 N N . ILE A 1 97 ? 16.481 -3.947 -14.407 1.00 90.25 97 ILE A N 1
ATOM 726 C CA . ILE A 1 97 ? 15.636 -3.353 -13.363 1.00 90.25 97 ILE A CA 1
ATOM 727 C C . ILE A 1 97 ? 14.199 -3.828 -13.590 1.00 90.25 97 ILE A C 1
ATOM 729 O O . ILE A 1 97 ? 13.663 -3.701 -14.688 1.00 90.25 97 ILE A O 1
ATOM 733 N N . ILE A 1 98 ? 13.583 -4.401 -12.556 1.00 90.75 98 ILE A N 1
ATOM 734 C CA . ILE A 1 98 ? 12.161 -4.749 -12.551 1.00 90.75 98 ILE A CA 1
ATOM 735 C C . ILE A 1 98 ? 11.409 -3.544 -11.986 1.00 90.75 98 ILE A C 1
ATOM 737 O O . ILE A 1 98 ? 11.664 -3.196 -10.826 1.00 90.75 98 ILE A O 1
ATOM 741 N N . PRO A 1 99 ? 10.489 -2.932 -12.753 1.00 92.38 99 PRO A N 1
ATOM 742 C CA . PRO A 1 99 ? 9.702 -1.814 -12.260 1.00 92.38 99 PRO A CA 1
ATOM 743 C C . PRO A 1 99 ? 8.777 -2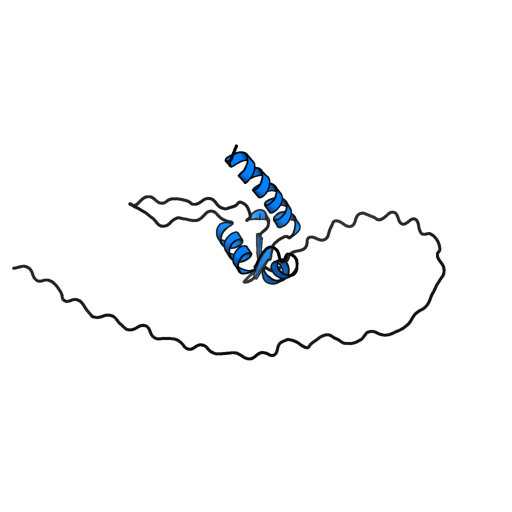.260 -11.120 1.00 92.38 99 PRO A C 1
ATOM 745 O O . PRO A 1 99 ? 8.272 -3.389 -11.098 1.00 92.38 99 PRO A O 1
ATOM 748 N N . GLY A 1 100 ? 8.563 -1.370 -10.157 1.00 93.12 100 GLY A N 1
ATOM 749 C CA . GLY A 1 100 ? 7.602 -1.550 -9.078 1.00 93.12 100 GLY A CA 1
ATOM 750 C C . GLY A 1 100 ? 6.154 -1.539 -9.577 1.00 93.12 100 GLY A C 1
ATOM 751 O O . GLY A 1 100 ? 5.841 -1.086 -10.677 1.00 93.12 100 GLY A O 1
ATOM 752 N N . ASN A 1 101 ? 5.235 -2.019 -8.739 1.00 92.56 101 ASN A N 1
ATOM 753 C CA . ASN A 1 101 ? 3.797 -2.023 -9.039 1.00 92.56 101 ASN A CA 1
ATOM 754 C C . ASN A 1 101 ? 3.095 -0.671 -8.767 1.00 92.56 101 ASN A C 1
ATOM 756 O O . ASN A 1 101 ? 1.884 -0.563 -8.946 1.00 92.56 101 ASN A O 1
ATOM 760 N N . GLY A 1 102 ? 3.826 0.351 -8.309 1.00 91.62 102 GLY A N 1
ATOM 761 C CA . GLY A 1 102 ? 3.278 1.676 -7.996 1.00 91.62 102 GLY A CA 1
ATOM 762 C C . GLY A 1 102 ? 2.621 1.798 -6.615 1.00 91.62 102 GLY A C 1
ATOM 763 O O . GLY A 1 102 ? 2.238 2.896 -6.227 1.00 91.62 102 GLY A O 1
ATOM 764 N N . LEU A 1 103 ? 2.559 0.721 -5.824 1.00 95.06 103 LEU A N 1
ATOM 765 C CA . LEU A 1 103 ? 1.941 0.729 -4.492 1.00 95.06 103 LEU A CA 1
ATOM 766 C C . LEU A 1 103 ? 2.771 1.482 -3.433 1.00 95.06 103 LEU A C 1
ATOM 768 O O . LEU A 1 103 ? 2.332 1.674 -2.302 1.00 95.06 103 LEU A O 1
ATOM 772 N N . ALA A 1 104 ? 3.991 1.911 -3.765 1.00 94.25 104 ALA A N 1
ATOM 773 C CA . ALA A 1 104 ? 4.906 2.539 -2.814 1.00 94.25 104 ALA A CA 1
ATOM 774 C C . ALA A 1 104 ? 4.339 3.803 -2.137 1.00 94.25 104 ALA A C 1
ATOM 776 O O . ALA A 1 104 ? 4.737 4.078 -1.008 1.00 94.25 104 ALA A O 1
ATOM 777 N N . ALA A 1 105 ? 3.415 4.527 -2.784 1.00 93.44 105 ALA A N 1
ATOM 778 C CA . ALA A 1 105 ? 2.764 5.712 -2.216 1.00 93.44 105 ALA A CA 1
ATOM 779 C C . ALA A 1 105 ? 1.937 5.377 -0.959 1.00 93.44 105 ALA A C 1
ATOM 781 O O . ALA A 1 105 ? 2.116 6.012 0.077 1.00 93.44 105 ALA A O 1
ATOM 782 N N . ALA A 1 106 ? 1.168 4.283 -1.009 1.00 95.75 106 ALA A N 1
ATOM 783 C CA . ALA A 1 106 ? 0.302 3.836 0.081 1.00 95.75 106 ALA A CA 1
ATOM 784 C C . ALA A 1 106 ? 1.056 3.195 1.260 1.00 95.75 106 ALA A C 1
ATOM 786 O O . ALA A 1 106 ? 0.446 2.836 2.269 1.00 95.75 106 ALA A O 1
ATOM 787 N N . ILE A 1 107 ? 2.374 2.990 1.152 1.00 96.44 107 ILE A N 1
ATOM 788 C CA . ILE A 1 107 ? 3.160 2.232 2.129 1.00 96.44 107 ILE A CA 1
ATOM 789 C C . ILE A 1 107 ? 4.058 3.166 2.934 1.00 96.44 107 ILE A C 1
ATOM 791 O O . ILE A 1 107 ? 4.935 3.841 2.398 1.00 96.44 107 ILE A O 1
ATOM 795 N N . ARG A 1 108 ? 3.959 3.082 4.264 1.00 95.50 108 ARG A N 1
ATOM 796 C CA . ARG A 1 108 ? 4.856 3.788 5.185 1.00 95.50 108 ARG A CA 1
ATOM 797 C C . ARG A 1 108 ? 5.575 2.817 6.111 1.00 95.50 108 ARG A C 1
ATOM 799 O O . ARG A 1 108 ? 4.969 1.952 6.741 1.00 95.50 108 ARG A O 1
ATOM 806 N N . ARG A 1 109 ? 6.898 2.954 6.207 1.00 96.00 109 ARG A N 1
ATOM 807 C CA . ARG A 1 109 ? 7.724 2.177 7.143 1.00 96.00 109 ARG A CA 1
ATOM 808 C C . ARG A 1 109 ? 7.976 2.999 8.400 1.00 96.00 109 ARG A C 1
ATOM 810 O O . ARG A 1 109 ? 8.485 4.110 8.308 1.00 96.00 109 ARG A O 1
ATOM 817 N N . VAL A 1 110 ? 7.634 2.438 9.559 1.00 95.62 110 VAL A N 1
ATOM 818 C CA . VAL A 1 110 ? 7.858 3.045 10.879 1.00 95.62 110 VAL A CA 1
ATOM 819 C C . VAL A 1 110 ? 8.585 2.023 11.751 1.00 95.62 110 VAL A C 1
ATOM 821 O O . VAL A 1 110 ? 7.993 1.058 12.245 1.00 95.62 110 VAL A O 1
ATOM 824 N N . GLY A 1 111 ? 9.903 2.191 11.884 1.00 95.75 111 GLY A N 1
ATOM 825 C CA . GLY A 1 111 ? 10.778 1.206 12.521 1.00 95.75 111 GLY A CA 1
ATOM 826 C C . GLY A 1 111 ? 10.655 -0.170 11.857 1.00 95.75 111 GLY A C 1
ATOM 827 O O . GLY A 1 111 ? 10.785 -0.304 10.641 1.00 95.75 111 GLY A O 1
ATOM 828 N N . ARG A 1 112 ? 10.354 -1.203 12.654 1.00 94.56 112 ARG A N 1
ATOM 829 C CA . ARG A 1 112 ? 10.139 -2.577 12.162 1.00 94.56 112 ARG A CA 1
ATOM 830 C C . ARG A 1 112 ? 8.766 -2.820 11.523 1.00 94.56 112 ARG A C 1
ATOM 832 O O . ARG A 1 112 ? 8.526 -3.910 11.012 1.00 94.56 112 ARG A O 1
ATOM 839 N N . ARG A 1 113 ? 7.832 -1.867 11.618 1.00 94.94 113 ARG A N 1
ATOM 840 C CA . ARG A 1 113 ? 6.443 -2.048 11.171 1.00 94.94 113 ARG A CA 1
ATOM 841 C C . ARG A 1 113 ? 6.249 -1.464 9.775 1.00 94.94 113 ARG A C 1
ATOM 843 O O . ARG A 1 113 ? 6.800 -0.414 9.442 1.00 94.94 113 ARG A O 1
ATOM 850 N N . VAL A 1 114 ? 5.430 -2.149 8.983 1.00 96.88 114 VAL A N 1
ATOM 851 C CA . VAL A 1 114 ? 4.925 -1.657 7.698 1.00 96.88 114 VAL A CA 1
ATOM 852 C C . VAL A 1 114 ? 3.459 -1.299 7.886 1.00 96.88 114 VAL A C 1
ATOM 854 O O . VAL A 1 114 ? 2.673 -2.138 8.334 1.00 96.88 114 VAL A O 1
ATOM 857 N N . LEU A 1 115 ? 3.135 -0.046 7.589 1.00 97.56 115 LEU A N 1
ATOM 858 C CA . LEU A 1 115 ? 1.791 0.505 7.624 1.00 97.56 115 LEU A CA 1
ATOM 859 C C . LEU A 1 115 ? 1.321 0.753 6.192 1.00 97.56 115 LEU A C 1
ATOM 861 O O . LEU A 1 115 ? 2.114 1.144 5.333 1.00 97.56 115 LEU A O 1
ATOM 865 N N . ILE A 1 116 ? 0.039 0.519 5.963 1.00 97.44 116 ILE A N 1
ATOM 866 C CA . ILE A 1 116 ? -0.644 0.699 4.690 1.00 97.44 116 ILE A CA 1
ATOM 867 C C . ILE A 1 116 ? -1.717 1.761 4.915 1.00 97.44 116 ILE A C 1
ATOM 869 O O . ILE A 1 116 ? -2.502 1.646 5.859 1.00 97.44 116 ILE A O 1
ATOM 873 N N . ASN A 1 117 ? -1.731 2.798 4.082 1.00 96.56 117 ASN A N 1
ATOM 874 C CA . ASN A 1 117 ? -2.855 3.719 4.005 1.00 96.56 117 ASN A CA 1
ATOM 875 C C . ASN A 1 117 ? -3.993 3.009 3.270 1.00 96.56 117 ASN A C 1
ATOM 877 O O . ASN A 1 117 ? -3.853 2.651 2.102 1.00 96.56 117 ASN A O 1
ATOM 881 N N . GLU A 1 118 ? -5.102 2.781 3.966 1.00 95.12 118 GLU A N 1
ATOM 882 C CA . GLU A 1 118 ? -6.236 2.051 3.409 1.00 95.12 118 GLU A CA 1
ATOM 883 C C . GLU A 1 118 ? -6.823 2.727 2.166 1.00 95.12 118 GLU A C 1
ATOM 885 O O . GLU A 1 118 ? -7.075 2.051 1.172 1.00 95.12 118 GLU A O 1
ATOM 890 N N . LYS A 1 119 ? -7.004 4.051 2.206 1.00 94.50 119 LYS A N 1
ATOM 891 C CA . LYS A 1 119 ? -7.630 4.795 1.109 1.00 94.50 119 LYS A CA 1
ATOM 892 C C . LYS A 1 119 ? -6.774 4.727 -0.153 1.00 94.50 119 LYS A C 1
ATOM 894 O O . LYS A 1 119 ? -7.245 4.288 -1.191 1.00 94.50 119 LYS A O 1
ATOM 899 N N . GLU A 1 120 ? -5.494 5.073 -0.031 1.00 94.88 120 GLU A N 1
ATOM 900 C CA . GLU A 1 120 ? -4.562 5.048 -1.165 1.00 94.88 120 GLU A CA 1
ATOM 901 C C . GLU A 1 120 ? -4.356 3.632 -1.720 1.00 94.88 120 GLU A C 1
ATOM 903 O O . GLU A 1 120 ? -4.135 3.463 -2.917 1.00 94.88 120 GLU A O 1
ATOM 908 N N . PHE A 1 121 ? -4.433 2.601 -0.869 1.00 95.81 121 PHE A N 1
ATOM 909 C CA . PHE A 1 121 ? -4.390 1.215 -1.327 1.00 95.81 121 PHE A CA 1
ATOM 910 C C . PHE A 1 121 ? -5.606 0.873 -2.194 1.00 95.81 121 PHE A C 1
ATOM 912 O O . PHE A 1 121 ? -5.432 0.285 -3.257 1.00 95.81 121 PHE A O 1
ATOM 919 N N . LEU A 1 122 ? -6.818 1.235 -1.763 1.00 94.25 122 LEU A N 1
ATOM 920 C CA . LEU A 1 122 ? -8.043 0.975 -2.527 1.00 94.25 122 LEU A CA 1
ATOM 921 C C . LEU A 1 122 ? -8.062 1.767 -3.840 1.00 94.25 122 LEU A C 1
ATOM 923 O O . LEU A 1 122 ? -8.301 1.179 -4.892 1.00 94.25 122 LEU A O 1
ATOM 927 N N . ASP A 1 123 ? -7.675 3.045 -3.799 1.00 94.44 123 ASP A N 1
ATOM 928 C CA . ASP A 1 123 ? -7.533 3.878 -4.999 1.00 94.44 123 ASP A CA 1
ATOM 929 C C . ASP A 1 123 ? -6.541 3.244 -6.000 1.00 94.44 123 ASP A C 1
ATOM 931 O O . ASP A 1 123 ? -6.764 3.238 -7.212 1.00 94.44 123 ASP A O 1
ATOM 935 N N . TRP A 1 124 ? -5.446 2.657 -5.505 1.00 95.38 124 TRP A N 1
ATOM 936 C CA . TRP A 1 124 ? -4.484 1.929 -6.335 1.00 95.38 124 TRP A CA 1
ATOM 937 C C . TRP A 1 124 ? -5.073 0.643 -6.939 1.00 95.38 124 TRP A C 1
ATOM 939 O O . TRP A 1 124 ? -4.794 0.346 -8.104 1.00 95.38 124 TRP A O 1
ATOM 949 N N . VAL A 1 125 ? -5.886 -0.112 -6.190 1.00 94.06 125 VAL A N 1
ATOM 950 C CA . VAL A 1 125 ? -6.559 -1.327 -6.692 1.00 94.06 125 VAL A CA 1
ATOM 951 C C . VAL A 1 125 ? -7.468 -0.989 -7.873 1.00 94.06 125 VAL A C 1
ATOM 953 O O . VAL A 1 125 ? -7.392 -1.656 -8.910 1.00 94.06 125 VAL A O 1
ATOM 956 N N . ASP A 1 126 ? -8.261 0.076 -7.755 1.00 93.25 126 ASP A N 1
ATOM 957 C CA . ASP A 1 126 ? -9.165 0.524 -8.818 1.00 93.25 126 ASP A CA 1
ATOM 958 C C . ASP A 1 126 ? -8.395 0.895 -10.096 1.00 93.25 126 ASP A C 1
ATOM 960 O O . ASP A 1 126 ? -8.791 0.536 -11.211 1.00 93.25 126 ASP A O 1
ATOM 964 N N . GLN A 1 127 ? -7.229 1.530 -9.947 1.00 92.19 127 GLN A N 1
ATOM 965 C CA . GLN A 1 127 ? -6.349 1.863 -11.069 1.00 92.19 127 GLN A CA 1
ATOM 966 C C . GLN A 1 127 ? -5.744 0.624 -11.746 1.00 92.19 127 GLN A C 1
ATOM 968 O O . GLN A 1 127 ? -5.634 0.593 -12.977 1.00 92.19 127 GLN A O 1
ATOM 973 N N . GLN A 1 128 ? -5.362 -0.413 -10.986 1.00 89.75 128 GLN A N 1
ATOM 974 C CA . GLN A 1 128 ? -4.805 -1.639 -11.576 1.00 89.75 128 GLN A CA 1
ATOM 975 C C . GLN A 1 128 ? -5.820 -2.349 -12.478 1.00 89.75 128 GLN A C 1
ATOM 977 O O . GLN A 1 128 ? -5.462 -2.786 -13.574 1.00 89.75 128 GLN A O 1
ATOM 982 N N . GLY A 1 129 ? -7.092 -2.396 -12.069 1.00 80.62 129 GLY A N 1
ATOM 983 C CA . GLY A 1 129 ? -8.159 -2.997 -12.873 1.00 80.62 129 GLY A CA 1
ATOM 984 C C . GLY A 1 129 ? -8.347 -2.317 -14.234 1.00 80.62 129 GLY A C 1
ATOM 985 O O . GLY A 1 129 ? -8.668 -2.981 -15.219 1.00 80.62 129 GLY A O 1
ATOM 986 N N . ILE A 1 130 ? -8.107 -1.005 -14.320 1.00 81.00 130 ILE A N 1
ATOM 987 C CA . ILE A 1 130 ? -8.165 -0.249 -15.581 1.00 81.00 130 ILE A CA 1
ATOM 988 C C . ILE A 1 130 ? -6.937 -0.545 -16.447 1.00 81.00 130 ILE A C 1
ATOM 990 O O . ILE A 1 130 ? -7.081 -0.838 -17.636 1.00 81.00 130 ILE A O 1
ATOM 994 N N . LYS A 1 131 ? -5.736 -0.522 -15.857 1.00 81.75 131 LYS A N 1
ATOM 995 C CA . LYS A 1 131 ? -4.474 -0.763 -16.570 1.00 81.75 131 LYS A CA 1
ATOM 996 C C . LYS A 1 131 ? -4.436 -2.142 -17.229 1.00 81.75 131 LYS A C 1
ATOM 998 O O . LYS A 1 131 ? -4.022 -2.262 -18.380 1.00 81.75 131 LYS A O 1
ATOM 1003 N N . GLU A 1 132 ? -4.888 -3.180 -16.527 1.00 80.31 132 GLU A N 1
ATOM 1004 C CA . GLU A 1 132 ? -4.940 -4.536 -17.084 1.00 80.31 132 GLU A CA 1
ATOM 1005 C C . GLU A 1 132 ? -5.920 -4.662 -18.254 1.00 80.31 132 GLU A C 1
ATOM 1007 O O . GLU A 1 132 ? -5.643 -5.397 -19.199 1.00 80.31 132 GLU A O 1
ATOM 1012 N N . ARG A 1 133 ? -7.049 -3.939 -18.221 1.00 80.50 133 ARG A N 1
ATOM 1013 C CA . ARG A 1 133 ? -8.007 -3.912 -19.338 1.00 80.50 133 ARG A CA 1
ATOM 1014 C C . ARG A 1 133 ? -7.414 -3.221 -20.560 1.00 80.50 133 ARG A C 1
ATOM 1016 O O . ARG A 1 133 ? -7.523 -3.752 -21.656 1.00 80.50 133 ARG A O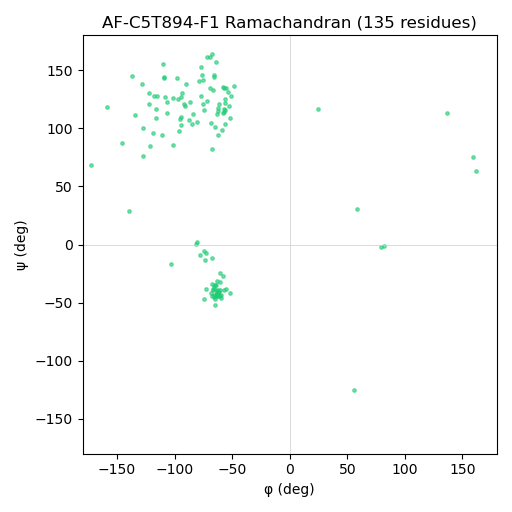 1
ATOM 1023 N N . GLN A 1 134 ? -6.753 -2.082 -20.362 1.00 78.50 134 GLN A N 1
ATOM 1024 C CA . GLN A 1 134 ? -6.089 -1.344 -21.441 1.00 78.50 134 GLN A CA 1
ATOM 1025 C C . GLN A 1 134 ? -4.943 -2.137 -22.076 1.00 78.50 134 GLN A C 1
ATOM 1027 O O . GLN A 1 134 ? -4.739 -2.041 -23.274 1.00 78.50 134 GLN A O 1
ATOM 1032 N N . ALA A 1 135 ? -4.214 -2.943 -21.300 1.00 77.00 135 ALA A N 1
ATOM 1033 C CA . ALA A 1 135 ? -3.131 -3.776 -21.824 1.00 77.00 135 ALA A CA 1
ATOM 1034 C C . ALA A 1 135 ? -3.611 -4.998 -22.635 1.00 77.00 135 ALA A C 1
ATOM 1036 O O . ALA A 1 135 ? -2.790 -5.656 -23.271 1.00 77.00 135 ALA A O 1
ATOM 1037 N N . ARG A 1 136 ? -4.902 -5.349 -22.559 1.00 72.62 136 ARG A N 1
ATOM 1038 C CA . ARG A 1 136 ? -5.495 -6.504 -23.257 1.00 72.62 136 ARG A CA 1
ATOM 1039 C C . ARG A 1 136 ? -6.304 -6.131 -24.502 1.00 72.62 136 ARG A C 1
ATOM 1041 O O . ARG A 1 136 ? -6.631 -7.042 -25.258 1.00 72.62 136 ARG A O 1
ATOM 1048 N N . GLY A 1 137 ? -6.679 -4.862 -24.654 1.00 61.06 137 GLY A N 1
ATOM 1049 C CA . GLY A 1 137 ? -7.362 -4.339 -25.844 1.00 61.06 137 GLY A CA 1
ATOM 1050 C C . GLY A 1 137 ? -6.363 -3.927 -26.909 1.00 61.06 137 GLY A C 1
ATOM 1051 O O . GLY A 1 137 ? -6.687 -4.133 -28.095 1.00 61.06 137 GLY A O 1
#

pLDDT: mean 77.35, std 18.74, range [42.41, 97.88]

Mean predicted aligned error: 16.93 Å

Secondary structure (DSSP, 8-state):
--PPPPPPPPPP---------------------------------------PPPP--EEEHHHHHHH-TTS-HHHHHHHHHTTS-EEPPPBTTB-PEEPP-SGGGGEEEETTEEEEEHHHHHHHHHHHHHHHHHTT-

Nearest PDB structures (foldseek):
  1fxk-assembly1_C-2  TM=2.774E-01  e=1.875E+00  Methanothermobacter thermautotrophicus
  7wu7-assembly1_5  TM=2.414E-01  e=2.270E+00  Homo sapiens
  6vy1-assembly1_C  TM=2.193E-01  e=3.324E+00  Methanocaldococcus jannaschii DSM 2661

Radius of gyration: 26.91 Å; Cα contacts (8 Å, |Δi|>4): 93; chains: 1; bounding box: 88×55×59 Å

Sequence (137 aa):
MKNFPAISPAVHLSSRCRTAGSSAFFSFLQKTNQLGGRAEPATASTTAFAEIPPAITWLTVAQMAVKHPAWSENSLRALIFASKDRVAAVRKGTQNIIPGNGLAAAIRRVGRRVLINEKEFLDWVDQQGIKERQARG